Protein AF-A0A3D0XI08-F1 (afdb_monomer_lite)

Structure (mmCIF, N/CA/C/O backbone):
data_AF-A0A3D0XI08-F1
#
_entry.id   AF-A0A3D0XI08-F1
#
loop_
_atom_site.group_PDB
_atom_site.id
_atom_site.type_symbol
_atom_site.label_atom_id
_atom_site.label_alt_id
_atom_site.label_comp_id
_atom_site.label_asym_id
_atom_site.label_entity_id
_atom_site.label_seq_id
_atom_site.pdbx_PDB_ins_code
_atom_site.Cartn_x
_atom_site.Cartn_y
_atom_site.Cartn_z
_atom_site.occupancy
_atom_site.B_iso_or_equiv
_atom_site.auth_seq_id
_atom_site.auth_comp_id
_atom_site.auth_asym_id
_atom_site.auth_atom_id
_atom_site.pdbx_PDB_model_num
ATOM 1 N N . MET A 1 1 ? -5.506 -11.110 26.242 1.00 38.81 1 MET A N 1
ATOM 2 C CA . MET A 1 1 ? -4.737 -11.050 24.978 1.00 38.81 1 MET A CA 1
ATOM 3 C C . MET A 1 1 ? -4.516 -9.582 24.662 1.00 38.81 1 MET A C 1
ATOM 5 O O . MET A 1 1 ? -5.478 -8.827 24.693 1.00 38.81 1 MET A O 1
ATOM 9 N N . LYS A 1 2 ? -3.262 -9.140 24.531 1.00 37.16 2 LYS A N 1
ATOM 10 C CA . LYS A 1 2 ? -2.937 -7.716 24.394 1.00 37.16 2 LYS A CA 1
ATOM 11 C C . LYS A 1 2 ? -3.388 -7.243 23.007 1.00 37.16 2 LYS A C 1
ATOM 13 O O . LYS A 1 2 ? -2.683 -7.489 22.035 1.00 37.16 2 LYS A O 1
ATOM 18 N N . ASN A 1 3 ? -4.539 -6.573 22.917 1.00 43.41 3 ASN A N 1
ATOM 19 C CA . ASN A 1 3 ? -4.879 -5.733 21.767 1.00 43.41 3 ASN A CA 1
ATOM 20 C C . ASN A 1 3 ? -3.958 -4.515 21.812 1.00 43.41 3 ASN A C 1
ATOM 22 O O . ASN A 1 3 ? -4.340 -3.422 22.224 1.00 43.41 3 ASN A O 1
ATOM 26 N N . THR A 1 4 ? -2.695 -4.718 21.454 1.00 4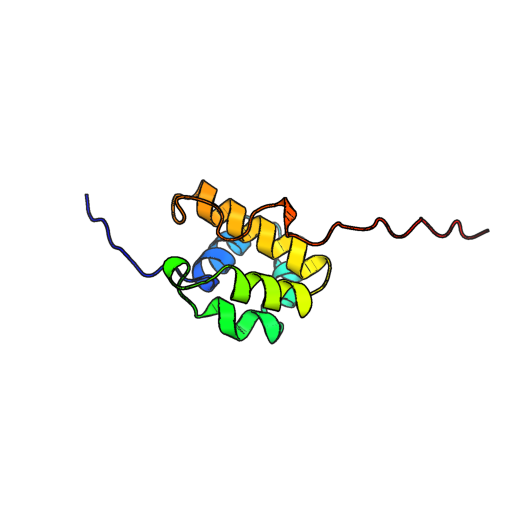5.09 4 THR A N 1
ATOM 27 C CA . THR A 1 4 ? -1.822 -3.602 21.157 1.00 45.09 4 THR A CA 1
ATOM 28 C C . THR A 1 4 ? -2.337 -3.041 19.845 1.00 45.09 4 THR A C 1
ATOM 30 O O . THR A 1 4 ? -2.044 -3.580 18.779 1.00 45.09 4 THR A O 1
ATOM 33 N N . ILE A 1 5 ? -3.122 -1.965 19.919 1.00 54.50 5 ILE A N 1
ATOM 34 C CA . ILE A 1 5 ? -3.345 -1.047 18.801 1.00 54.50 5 ILE A CA 1
ATOM 35 C C . ILE A 1 5 ? -1.991 -0.362 18.547 1.00 54.50 5 ILE A C 1
ATOM 37 O O . ILE A 1 5 ? -1.806 0.827 18.769 1.00 54.50 5 ILE A O 1
ATOM 41 N N . ASN A 1 6 ? -0.985 -1.154 18.170 1.00 56.47 6 ASN A N 1
ATOM 42 C CA . ASN A 1 6 ? 0.208 -0.657 17.530 1.00 56.47 6 ASN A CA 1
ATOM 43 C C . ASN A 1 6 ? -0.302 -0.157 16.197 1.00 56.47 6 ASN A C 1
ATOM 45 O O . ASN A 1 6 ? -0.788 -0.933 15.380 1.00 56.47 6 ASN A O 1
ATOM 49 N N . THR A 1 7 ? -0.266 1.152 16.050 1.00 71.06 7 THR A N 1
ATOM 50 C CA . THR A 1 7 ? -0.633 1.954 14.897 1.00 71.06 7 THR A CA 1
ATOM 51 C C . THR A 1 7 ? 0.048 1.398 13.642 1.00 71.06 7 THR A C 1
ATOM 53 O O . THR A 1 7 ? 1.109 1.869 13.243 1.00 71.06 7 THR A O 1
ATOM 56 N N . VAL A 1 8 ? -0.502 0.337 13.039 1.00 84.44 8 VAL A N 1
ATOM 57 C CA . VAL A 1 8 ? 0.107 -0.269 11.856 1.00 84.44 8 VAL A CA 1
ATOM 58 C C . VAL A 1 8 ? 0.029 0.758 10.739 1.00 84.44 8 VAL A C 1
ATOM 60 O O . VAL A 1 8 ? -1.049 1.247 10.393 1.00 84.44 8 VAL A O 1
ATOM 63 N N . THR A 1 9 ? 1.193 1.118 10.217 1.00 91.12 9 THR A N 1
ATOM 64 C CA . THR A 1 9 ? 1.345 2.049 9.104 1.00 91.12 9 THR A CA 1
ATOM 65 C C . THR A 1 9 ? 1.474 1.292 7.793 1.00 91.12 9 THR A C 1
ATOM 67 O O . THR A 1 9 ? 1.814 0.102 7.755 1.00 91.12 9 THR A O 1
ATOM 70 N N . TRP A 1 10 ? 1.250 1.998 6.688 1.00 90.75 10 TRP A N 1
ATOM 71 C CA . TRP A 1 10 ? 1.466 1.440 5.355 1.00 90.75 10 TRP A CA 1
ATOM 72 C C . TRP A 1 10 ? 2.920 1.016 5.140 1.00 90.75 10 TRP A C 1
ATOM 74 O O . TRP A 1 10 ? 3.173 0.024 4.462 1.00 90.75 10 TRP A O 1
ATOM 84 N N . ASP A 1 11 ? 3.879 1.699 5.766 1.00 90.25 11 ASP A N 1
ATOM 85 C CA . ASP A 1 11 ? 5.294 1.324 5.709 1.00 90.25 11 ASP A CA 1
ATOM 86 C C . ASP A 1 11 ? 5.573 -0.057 6.332 1.00 90.25 11 ASP A C 1
ATOM 88 O O . ASP A 1 11 ? 6.343 -0.858 5.787 1.00 90.25 11 ASP A O 1
ATOM 92 N N . ARG A 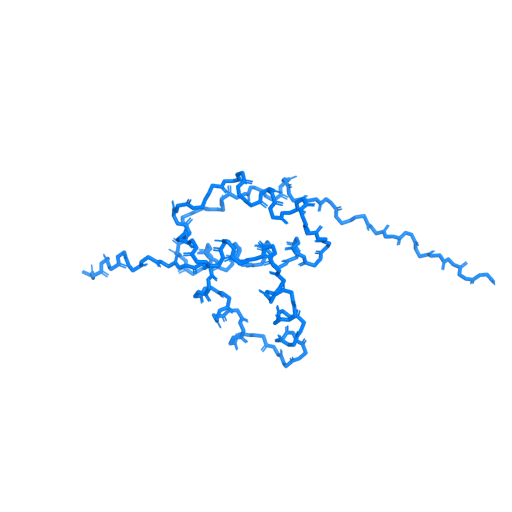1 12 ? 4.866 -0.403 7.4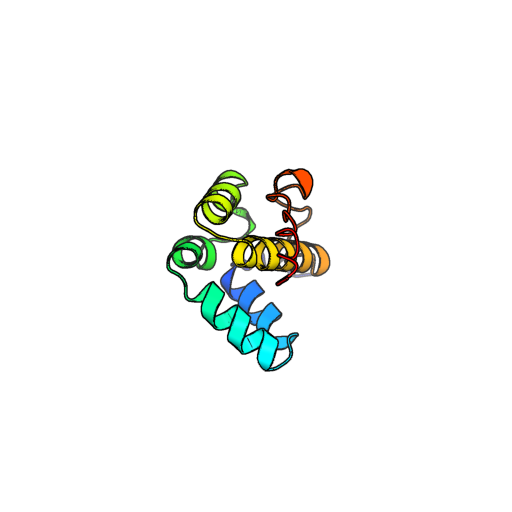18 1.00 89.81 12 ARG A N 1
ATOM 93 C CA . ARG A 1 12 ? 4.956 -1.740 8.018 1.00 89.81 12 ARG A CA 1
ATOM 94 C C . ARG A 1 12 ? 4.414 -2.814 7.078 1.00 89.81 12 ARG A C 1
ATOM 96 O O . ARG A 1 12 ? 5.045 -3.859 6.940 1.00 89.81 12 ARG A O 1
ATOM 103 N N . LEU A 1 13 ? 3.295 -2.554 6.399 1.00 89.62 13 LEU A N 1
ATOM 104 C CA . LEU A 1 13 ? 2.759 -3.472 5.388 1.00 89.62 13 LEU A CA 1
ATOM 105 C C . LEU A 1 13 ? 3.688 -3.631 4.189 1.00 89.62 13 LEU A C 1
ATOM 107 O O . LEU A 1 13 ? 3.877 -4.747 3.717 1.00 89.62 13 LEU A O 1
ATOM 111 N N . ILE A 1 14 ? 4.291 -2.540 3.717 1.00 90.62 14 ILE A N 1
ATOM 112 C CA . ILE A 1 14 ? 5.272 -2.568 2.626 1.00 90.62 14 ILE A CA 1
ATOM 113 C C . ILE A 1 14 ? 6.480 -3.420 3.023 1.00 90.62 14 ILE A C 1
ATOM 115 O O . ILE A 1 14 ? 6.935 -4.244 2.234 1.00 90.62 14 ILE A O 1
ATOM 119 N N . SER A 1 15 ? 6.952 -3.283 4.263 1.00 88.75 15 SER A N 1
ATOM 120 C CA . SER A 1 15 ? 8.029 -4.116 4.801 1.00 88.75 15 SER A CA 1
ATOM 121 C C . SER A 1 15 ? 7.652 -5.601 4.809 1.00 88.75 15 SER A C 1
ATOM 123 O O . SER A 1 15 ? 8.427 -6.433 4.342 1.00 88.75 15 SER A O 1
ATOM 125 N N . THR A 1 16 ? 6.438 -5.944 5.257 1.00 88.50 16 THR A N 1
ATOM 126 C CA . THR A 1 16 ? 5.921 -7.324 5.193 1.00 88.50 16 THR A CA 1
ATOM 127 C C . THR A 1 16 ? 5.810 -7.825 3.749 1.00 88.50 16 THR A C 1
ATOM 129 O O . THR A 1 16 ? 6.179 -8.964 3.461 1.00 88.50 16 THR A O 1
ATOM 132 N N . PHE A 1 17 ? 5.362 -6.970 2.827 1.00 87.00 17 PHE A N 1
ATOM 133 C CA . PHE A 1 17 ? 5.239 -7.284 1.403 1.00 87.00 17 PHE A CA 1
ATOM 134 C C . PHE A 1 17 ? 6.601 -7.553 0.743 1.00 87.00 17 PHE A C 1
ATOM 136 O O . PHE A 1 17 ? 6.715 -8.428 -0.114 1.00 87.00 17 PHE A O 1
ATOM 143 N N . TYR A 1 18 ? 7.662 -6.847 1.150 1.00 84.25 18 TYR A N 1
ATOM 144 C CA . TYR A 1 18 ? 9.013 -7.141 0.671 1.00 84.25 18 TYR A CA 1
ATOM 145 C C . TYR A 1 18 ? 9.483 -8.522 1.109 1.00 84.25 18 TYR A C 1
ATOM 147 O O . TYR A 1 18 ? 10.063 -9.247 0.302 1.00 84.25 18 TYR A O 1
ATOM 155 N N . THR A 1 19 ? 9.222 -8.909 2.357 1.00 81.62 19 THR A N 1
ATOM 156 C CA . THR A 1 19 ? 9.675 -10.197 2.891 1.00 81.62 19 THR A CA 1
ATOM 157 C C . THR A 1 19 ? 9.079 -11.374 2.118 1.00 81.62 19 THR A C 1
ATOM 159 O O . THR A 1 19 ? 9.804 -12.326 1.836 1.00 81.62 19 THR A O 1
ATOM 162 N N . SER A 1 20 ? 7.814 -11.285 1.693 1.00 76.12 20 SER A N 1
ATOM 163 C CA . SER A 1 20 ? 7.126 -12.358 0.957 1.00 76.12 20 SER A CA 1
ATOM 164 C C . SER A 1 20 ? 7.449 -12.426 -0.544 1.00 76.12 20 SER A C 1
ATOM 166 O O . SER A 1 20 ? 7.226 -13.461 -1.170 1.00 76.12 20 SER A O 1
ATOM 168 N N . 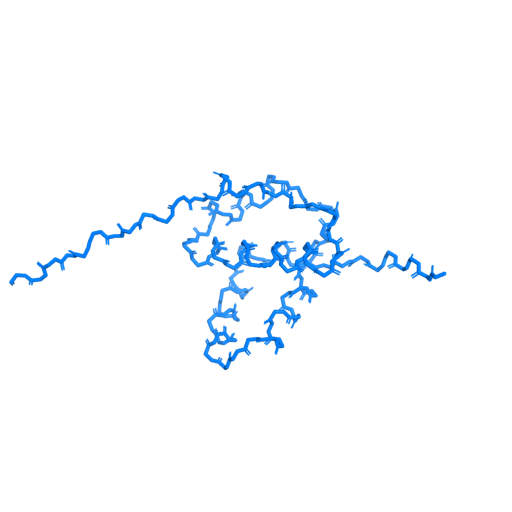GLY A 1 21 ? 7.977 -11.355 -1.146 1.00 74.31 21 GLY A N 1
ATOM 169 C CA . GLY A 1 21 ? 8.290 -11.305 -2.578 1.00 74.31 21 GLY A CA 1
ATOM 170 C C . GLY A 1 21 ? 9.672 -11.864 -2.948 1.00 74.31 21 GLY A C 1
ATOM 171 O O . GLY A 1 21 ? 10.637 -11.715 -2.200 1.00 74.31 21 GLY A O 1
ATOM 172 N N . GLY A 1 22 ? 9.793 -12.434 -4.154 1.00 79.25 22 GLY A N 1
ATOM 173 C CA . GLY A 1 22 ? 11.084 -12.778 -4.770 1.00 79.25 22 GLY A CA 1
ATOM 174 C C . GLY A 1 22 ? 11.917 -11.543 -5.175 1.00 79.25 22 GLY A C 1
ATOM 175 O O . GLY A 1 22 ? 11.391 -10.426 -5.211 1.00 79.25 22 GLY A O 1
ATOM 176 N N . PRO A 1 23 ? 13.207 -11.708 -5.526 1.00 76.94 23 PRO A N 1
ATOM 177 C CA . PRO A 1 23 ? 14.148 -10.597 -5.727 1.00 76.94 23 PRO A CA 1
ATOM 178 C C . PRO A 1 23 ? 13.707 -9.598 -6.810 1.00 76.94 23 PRO A C 1
ATOM 180 O O . PRO A 1 23 ? 13.747 -8.388 -6.595 1.00 76.94 23 PRO A O 1
ATOM 183 N N . THR A 1 24 ? 13.182 -10.074 -7.941 1.00 79.06 24 THR A N 1
ATOM 184 C CA . THR A 1 24 ? 12.664 -9.205 -9.014 1.00 79.06 24 THR A CA 1
ATOM 185 C C . THR A 1 24 ? 11.432 -8.405 -8.579 1.00 79.06 24 THR A C 1
ATOM 187 O O . THR A 1 24 ? 11.263 -7.248 -8.967 1.00 79.06 24 THR A O 1
ATOM 190 N N . THR A 1 25 ? 10.567 -9.001 -7.756 1.00 78.19 25 THR A N 1
ATOM 191 C CA . THR A 1 25 ? 9.378 -8.334 -7.209 1.00 78.19 25 THR A CA 1
ATOM 192 C C . THR A 1 25 ? 9.780 -7.268 -6.194 1.00 78.19 25 THR A C 1
ATOM 194 O O . THR A 1 25 ? 9.220 -6.173 -6.220 1.00 78.19 25 THR A O 1
ATOM 197 N N . ARG A 1 26 ? 10.795 -7.534 -5.361 1.00 84.00 26 ARG A N 1
ATOM 198 C CA . ARG A 1 26 ? 11.352 -6.559 -4.406 1.00 84.00 26 ARG A CA 1
ATOM 199 C C . ARG A 1 26 ? 11.912 -5.326 -5.108 1.00 84.00 26 ARG A C 1
ATOM 201 O O . ARG A 1 26 ? 11.571 -4.212 -4.739 1.00 84.00 26 ARG A O 1
ATOM 208 N N . GLU A 1 27 ? 12.681 -5.510 -6.175 1.00 85.62 27 GLU A N 1
ATOM 209 C CA . GLU A 1 27 ? 13.254 -4.391 -6.933 1.00 85.62 27 GLU A CA 1
ATOM 210 C C . GLU A 1 27 ? 12.159 -3.497 -7.550 1.00 85.62 27 GLU A C 1
ATOM 212 O O . GLU A 1 27 ? 12.182 -2.270 -7.431 1.00 85.62 27 GLU A O 1
ATOM 217 N N . ARG A 1 28 ? 11.143 -4.108 -8.177 1.00 84.75 28 ARG A N 1
ATOM 218 C CA . ARG A 1 28 ? 10.026 -3.372 -8.797 1.00 84.75 28 ARG A CA 1
ATOM 219 C C . ARG A 1 28 ? 9.171 -2.636 -7.770 1.00 84.75 28 ARG A C 1
ATOM 221 O O . ARG A 1 28 ? 8.769 -1.498 -8.005 1.00 84.75 28 ARG A O 1
ATOM 228 N N . THR A 1 29 ? 8.885 -3.284 -6.647 1.00 87.06 29 THR A N 1
ATOM 229 C CA . THR A 1 29 ? 8.091 -2.695 -5.562 1.00 87.06 29 THR A CA 1
ATOM 230 C C . THR A 1 29 ? 8.853 -1.571 -4.875 1.00 87.06 29 THR A C 1
ATOM 232 O O . THR A 1 29 ? 8.286 -0.507 -4.652 1.00 87.06 29 THR A O 1
ATOM 235 N N . PHE A 1 30 ? 10.155 -1.740 -4.643 1.00 88.62 30 PHE A N 1
ATOM 236 C CA . PHE A 1 30 ? 11.013 -0.703 -4.079 1.00 88.62 30 PHE A CA 1
ATOM 237 C C . PHE A 1 30 ? 11.007 0.575 -4.920 1.00 88.62 30 PHE A C 1
ATOM 239 O O . PHE A 1 30 ? 10.796 1.671 -4.392 1.00 88.62 30 PHE A O 1
ATOM 246 N N . ARG A 1 31 ? 11.161 0.442 -6.244 1.00 89.44 31 ARG A N 1
ATOM 247 C CA . ARG A 1 31 ? 11.101 1.584 -7.170 1.00 89.44 31 ARG A CA 1
ATOM 248 C C . ARG A 1 31 ? 9.753 2.294 -7.134 1.00 89.44 31 ARG A C 1
ATOM 250 O O . ARG A 1 31 ? 9.732 3.521 -7.159 1.00 89.44 31 ARG A O 1
ATOM 257 N N . GLU A 1 32 ? 8.648 1.553 -7.053 1.00 90.69 32 GLU A N 1
ATOM 258 C CA . GLU A 1 32 ? 7.315 2.147 -6.920 1.00 90.69 32 GLU A CA 1
ATOM 259 C C . GLU A 1 32 ? 7.174 2.895 -5.591 1.00 90.69 32 GLU A C 1
ATOM 261 O O . GLU A 1 32 ? 6.801 4.066 -5.568 1.00 90.69 32 GLU A O 1
ATOM 266 N N . PHE A 1 33 ? 7.485 2.242 -4.474 1.00 90.88 33 PHE A N 1
ATOM 267 C CA . PHE A 1 33 ? 7.262 2.803 -3.147 1.00 90.88 33 PHE A CA 1
ATOM 268 C C . PHE A 1 33 ? 8.211 3.969 -2.829 1.00 90.88 33 PHE A C 1
ATOM 270 O O . PHE A 1 33 ? 7.931 4.757 -1.926 1.00 90.88 33 PHE A O 1
ATOM 277 N N . LYS A 1 34 ? 9.322 4.130 -3.557 1.00 91.06 34 LYS A N 1
ATOM 278 C CA . LYS A 1 34 ? 10.199 5.311 -3.462 1.00 91.06 34 LYS A CA 1
ATOM 279 C C . LYS A 1 34 ? 9.573 6.576 -4.072 1.00 91.06 34 LYS A C 1
ATOM 281 O O . LYS A 1 34 ? 10.024 7.682 -3.778 1.00 91.06 34 LYS A O 1
ATOM 286 N N . GLN A 1 35 ? 8.548 6.439 -4.912 1.00 92.25 35 GLN A N 1
ATOM 287 C CA . GLN A 1 35 ? 7.916 7.571 -5.590 1.00 92.25 35 GLN A CA 1
ATOM 288 C C . GLN A 1 35 ? 7.260 8.531 -4.591 1.00 92.25 35 GLN A C 1
ATOM 290 O O . GLN A 1 35 ? 6.658 8.108 -3.603 1.00 92.25 35 GLN A O 1
ATOM 295 N N . LYS A 1 36 ? 7.320 9.839 -4.883 1.00 89.62 36 LYS A N 1
ATOM 296 C CA . LYS A 1 36 ? 6.821 10.905 -3.990 1.00 89.62 36 LYS A CA 1
ATOM 297 C C . LYS A 1 36 ? 5.354 10.714 -3.587 1.00 89.62 36 LYS A C 1
ATOM 299 O O . LYS A 1 36 ? 5.019 10.973 -2.436 1.00 89.62 36 LYS A O 1
ATOM 304 N N . ARG A 1 37 ? 4.521 10.186 -4.491 1.00 90.94 37 ARG A N 1
ATOM 305 C CA . ARG A 1 37 ? 3.099 9.877 -4.251 1.00 90.94 37 ARG A CA 1
ATOM 306 C C . ARG A 1 37 ? 2.857 8.967 -3.040 1.00 90.94 37 ARG A C 1
ATOM 308 O O . ARG A 1 37 ? 1.878 9.139 -2.332 1.00 90.94 37 ARG A O 1
ATOM 315 N N . TRP A 1 38 ? 3.780 8.051 -2.740 1.00 90.62 38 TRP A N 1
ATOM 316 C CA . TRP A 1 38 ? 3.650 7.140 -1.599 1.00 90.62 38 TRP A CA 1
ATOM 317 C C . TRP A 1 38 ? 4.107 7.750 -0.275 1.00 90.62 38 TRP A C 1
ATOM 319 O O . TRP A 1 38 ? 3.803 7.198 0.778 1.00 90.62 38 TRP A O 1
ATOM 329 N N . ARG A 1 39 ? 4.843 8.869 -0.294 1.00 89.50 39 ARG A N 1
ATOM 330 C CA . ARG A 1 39 ? 5.477 9.436 0.906 1.00 89.50 39 ARG A CA 1
ATOM 331 C C . ARG A 1 39 ? 4.457 9.781 1.991 1.00 89.50 39 ARG A C 1
ATOM 333 O O . ARG A 1 39 ? 4.700 9.470 3.151 1.00 89.50 39 ARG A O 1
ATOM 340 N N . LEU A 1 40 ? 3.338 10.392 1.602 1.00 85.00 40 LEU A N 1
ATOM 341 C CA . LEU A 1 40 ? 2.285 10.815 2.529 1.00 85.00 40 LEU A CA 1
ATOM 342 C C . LEU A 1 40 ? 1.541 9.614 3.124 1.00 85.00 40 LEU A C 1
ATOM 344 O O . LEU A 1 40 ? 1.324 9.560 4.329 1.00 85.00 40 LEU A O 1
ATOM 348 N N . ILE A 1 41 ? 1.228 8.610 2.302 1.00 89.75 41 ILE A N 1
ATOM 349 C CA . ILE A 1 41 ? 0.483 7.423 2.744 1.00 89.75 41 ILE A CA 1
ATOM 350 C C . ILE A 1 41 ? 1.342 6.497 3.605 1.00 89.75 41 ILE A C 1
ATOM 352 O O . ILE A 1 41 ? 0.859 5.973 4.599 1.00 89.75 41 ILE A O 1
ATOM 356 N N . LYS A 1 42 ? 2.633 6.335 3.295 1.00 88.69 42 LYS A N 1
ATOM 357 C CA . LYS A 1 42 ? 3.547 5.458 4.048 1.00 88.69 42 LYS A CA 1
ATOM 358 C C . LYS A 1 42 ? 3.563 5.719 5.550 1.00 88.69 42 LYS A C 1
ATOM 360 O O . LYS A 1 42 ? 3.594 4.775 6.335 1.00 88.69 42 LYS A O 1
ATOM 365 N N . GLN A 1 43 ? 3.563 6.994 5.926 1.00 86.50 43 GLN A N 1
ATOM 366 C CA . GLN A 1 43 ? 3.646 7.424 7.320 1.00 86.50 43 GLN A CA 1
ATOM 367 C C . GLN A 1 43 ? 2.282 7.432 8.012 1.00 86.50 43 GLN A C 1
ATOM 369 O O . GLN A 1 43 ? 2.227 7.478 9.239 1.00 86.50 43 GLN A O 1
ATOM 374 N N . ARG A 1 44 ? 1.183 7.366 7.250 1.00 87.88 44 ARG A N 1
ATOM 375 C CA . ARG A 1 44 ? -0.157 7.352 7.824 1.00 87.88 44 ARG A CA 1
ATOM 376 C C . ARG A 1 44 ? -0.483 5.990 8.438 1.00 87.88 44 ARG A C 1
ATOM 378 O O . ARG A 1 44 ? -0.181 4.944 7.850 1.00 87.88 44 ARG A O 1
ATOM 385 N N . PRO A 1 45 ? -1.134 5.981 9.609 1.00 89.69 45 PRO A N 1
ATOM 386 C CA . PRO A 1 45 ? -1.795 4.795 10.114 1.00 89.69 45 PRO A CA 1
ATOM 387 C C . PRO A 1 45 ? -2.893 4.307 9.178 1.00 89.69 45 PRO A C 1
ATOM 389 O O . PRO A 1 45 ? -3.665 5.102 8.641 1.00 89.69 45 PRO A O 1
ATOM 392 N N . LEU A 1 46 ? -3.025 2.987 9.058 1.00 87.38 46 LEU A N 1
ATOM 393 C CA . LEU A 1 46 ? -4.070 2.378 8.236 1.00 87.38 46 LEU A CA 1
ATOM 394 C C . LEU A 1 46 ? -5.479 2.803 8.662 1.00 87.38 46 LEU A C 1
ATOM 396 O O . LEU A 1 46 ? -6.314 3.080 7.811 1.00 87.38 46 LEU A O 1
ATOM 400 N N . HIS A 1 47 ? -5.723 2.897 9.969 1.00 84.19 47 HIS A N 1
ATOM 401 C CA . HIS A 1 47 ? -7.029 3.266 10.523 1.00 84.19 47 HIS A CA 1
ATOM 402 C C . HIS A 1 47 ? -7.383 4.755 10.354 1.00 84.19 47 HIS A C 1
ATOM 404 O O . HIS A 1 47 ? -8.537 5.116 10.542 1.00 84.19 47 HIS A O 1
ATOM 410 N N . GLN A 1 48 ? -6.405 5.610 10.031 1.00 86.94 48 GLN A N 1
ATOM 411 C CA . GLN A 1 48 ? -6.612 7.036 9.734 1.00 86.94 48 GLN A CA 1
ATOM 412 C C . GLN A 1 48 ? -6.620 7.319 8.229 1.00 86.94 48 GLN A C 1
ATOM 414 O O . GLN A 1 48 ? -6.702 8.473 7.826 1.00 86.94 48 GLN A O 1
ATOM 419 N N . THR A 1 49 ? -6.429 6.292 7.398 1.00 90.00 49 THR A N 1
ATOM 420 C CA . THR A 1 49 ? -6.385 6.464 5.947 1.00 90.00 49 THR A CA 1
ATOM 421 C C . THR A 1 49 ? -7.793 6.364 5.393 1.00 90.00 49 THR A C 1
ATOM 423 O O . THR A 1 49 ? -8.426 5.312 5.504 1.00 90.00 49 THR A O 1
ATOM 426 N N . ASP A 1 50 ? -8.248 7.430 4.746 1.00 89.69 50 ASP A N 1
ATOM 427 C CA . ASP A 1 50 ? -9.567 7.466 4.130 1.00 89.69 50 ASP A CA 1
ATOM 428 C C . ASP A 1 50 ? -9.544 6.953 2.689 1.00 89.69 50 ASP A C 1
ATOM 430 O O . ASP A 1 50 ? -8.514 6.898 2.010 1.00 89.69 50 ASP A O 1
ATOM 434 N N . SER A 1 51 ? -10.727 6.602 2.182 1.00 89.50 51 SER A N 1
ATOM 435 C CA . SER A 1 51 ? -10.895 6.202 0.780 1.00 89.50 51 SER A CA 1
ATOM 436 C C . SER A 1 51 ? -10.451 7.296 -0.202 1.00 89.50 51 SER A C 1
ATOM 438 O O . SER A 1 51 ? -9.892 6.974 -1.250 1.00 89.50 51 SER A O 1
ATOM 440 N N . THR A 1 52 ? -10.617 8.574 0.156 1.00 90.38 52 THR A N 1
ATOM 441 C CA . THR A 1 52 ? -10.177 9.730 -0.641 1.00 90.38 52 THR A CA 1
ATOM 442 C C . THR A 1 52 ? -8.661 9.765 -0.823 1.00 90.38 52 THR A C 1
ATOM 444 O O . THR A 1 52 ? -8.199 9.966 -1.943 1.00 90.38 52 THR A O 1
ATOM 447 N N . ASP A 1 53 ? -7.887 9.479 0.228 1.00 90.31 53 ASP A N 1
ATOM 448 C CA . ASP A 1 53 ? -6.420 9.431 0.149 1.00 90.31 53 ASP A CA 1
ATOM 449 C C . ASP A 1 53 ? -5.956 8.352 -0.838 1.00 90.31 53 ASP A C 1
ATOM 451 O O . ASP A 1 53 ? -5.030 8.541 -1.630 1.00 90.31 53 ASP A O 1
ATOM 455 N N . LEU A 1 54 ? -6.628 7.197 -0.803 1.00 91.69 54 LEU A N 1
ATOM 456 C CA . LEU A 1 54 ? -6.334 6.087 -1.701 1.00 91.69 54 LEU A CA 1
ATOM 457 C C . LEU A 1 54 ? -6.713 6.411 -3.147 1.00 91.69 54 LEU A C 1
ATOM 459 O O . LEU A 1 54 ? -5.978 6.047 -4.065 1.00 91.69 54 LEU A O 1
ATOM 463 N N . LEU A 1 55 ? -7.829 7.108 -3.363 1.00 91.25 55 LEU A N 1
ATOM 464 C CA . LEU A 1 55 ? -8.237 7.573 -4.688 1.00 91.25 55 LEU A CA 1
ATOM 465 C C . LEU A 1 55 ? -7.267 8.616 -5.249 1.00 91.25 55 LEU A C 1
ATOM 467 O O . LEU A 1 55 ? -6.900 8.529 -6.419 1.00 91.25 55 LEU A O 1
ATOM 471 N N . GLU A 1 56 ? -6.796 9.553 -4.429 1.00 91.31 56 GLU A N 1
ATOM 472 C CA . GLU A 1 56 ? -5.784 10.528 -4.838 1.00 91.31 56 GLU A CA 1
ATOM 473 C C . GLU A 1 56 ? -4.478 9.830 -5.242 1.00 91.31 56 GLU A C 1
ATOM 475 O O . GLU A 1 56 ? -3.928 10.101 -6.312 1.00 91.31 56 GLU A O 1
ATOM 480 N N . LEU A 1 57 ? -4.027 8.844 -4.458 1.00 91.56 57 LEU A N 1
ATOM 481 C CA . LEU A 1 57 ? -2.865 8.026 -4.808 1.00 91.56 57 LEU A CA 1
ATOM 482 C C . LEU A 1 57 ? -3.049 7.287 -6.138 1.00 91.56 57 LEU A C 1
ATOM 484 O O . LEU A 1 57 ? -2.105 7.206 -6.927 1.00 91.56 57 LEU A O 1
ATOM 488 N N . LEU A 1 58 ? -4.240 6.739 -6.388 1.00 91.25 58 LEU A N 1
ATOM 489 C CA . LEU A 1 58 ? -4.558 6.073 -7.651 1.00 91.25 58 LEU A CA 1
ATOM 490 C C . LEU A 1 58 ? -4.555 7.051 -8.829 1.00 91.25 58 LEU A C 1
ATOM 492 O O . LEU A 1 58 ? -4.052 6.689 -9.890 1.00 91.25 58 LEU A O 1
ATOM 496 N N . ASN A 1 59 ? -5.053 8.274 -8.633 1.00 89.81 59 ASN A N 1
ATOM 497 C CA . ASN A 1 59 ? -5.083 9.324 -9.654 1.00 89.81 59 ASN A CA 1
ATOM 498 C C . ASN A 1 59 ? -3.684 9.866 -9.987 1.00 89.81 59 ASN A C 1
ATOM 500 O O . ASN A 1 59 ? -3.391 10.141 -11.146 1.00 89.81 59 ASN A O 1
ATOM 504 N N . LEU A 1 60 ? -2.803 9.989 -8.990 1.00 89.62 60 LEU A N 1
ATOM 505 C CA . LEU A 1 60 ? -1.396 10.383 -9.174 1.00 89.62 60 LEU A CA 1
ATOM 506 C C . LEU A 1 60 ? -0.509 9.228 -9.672 1.00 89.62 60 LEU A C 1
ATOM 508 O O . LEU A 1 60 ? 0.658 9.419 -10.036 1.00 89.62 60 LEU A O 1
ATOM 512 N N . GLY A 1 61 ? -1.025 8.006 -9.586 1.00 87.88 61 GLY A N 1
ATOM 513 C CA . GLY A 1 61 ? -0.341 6.775 -9.924 1.00 87.88 61 GLY A CA 1
ATOM 514 C C . GLY A 1 61 ? -0.614 6.297 -11.345 1.00 87.88 61 GLY A C 1
ATOM 515 O O . GLY A 1 61 ? -1.286 6.930 -12.149 1.00 87.88 61 GLY A O 1
ATOM 516 N N . GLY A 1 62 ? -0.074 5.121 -11.649 1.00 87.69 62 GLY A N 1
ATOM 517 C CA . GLY A 1 62 ? -0.385 4.394 -12.878 1.00 87.69 62 GLY A CA 1
ATOM 518 C C . GLY A 1 62 ? -0.822 2.964 -12.584 1.00 87.69 62 GLY A C 1
ATOM 519 O O . GLY A 1 62 ? -1.095 2.590 -11.440 1.00 87.69 62 GLY A O 1
ATOM 520 N N . THR A 1 63 ? -0.803 2.114 -13.611 1.00 88.81 63 THR A N 1
ATOM 521 C CA . THR A 1 63 ? -1.128 0.681 -13.493 1.00 88.81 63 THR A CA 1
ATOM 522 C C . THR A 1 63 ? -0.375 0.001 -12.350 1.00 88.81 63 THR A C 1
ATOM 524 O O . THR A 1 63 ? -0.937 -0.831 -11.638 1.00 88.81 63 THR A O 1
ATOM 527 N N . GLN A 1 64 ? 0.887 0.379 -12.140 1.00 88.44 64 GLN A N 1
ATOM 528 C CA . GLN A 1 64 ? 1.729 -0.217 -11.114 1.00 88.44 64 GLN A CA 1
ATOM 529 C C . GLN A 1 64 ? 1.286 0.155 -9.691 1.00 88.44 64 GLN A C 1
ATOM 531 O O . GLN A 1 64 ? 1.225 -0.719 -8.826 1.00 88.44 64 GLN A O 1
ATOM 536 N N . THR A 1 65 ? 0.911 1.417 -9.475 1.00 91.94 65 THR A N 1
ATOM 537 C CA . THR A 1 65 ? 0.358 1.920 -8.210 1.00 91.94 65 THR A CA 1
ATOM 538 C C . THR A 1 65 ? -0.938 1.197 -7.865 1.00 91.94 65 THR A C 1
ATOM 540 O O . THR A 1 65 ? -1.089 0.718 -6.748 1.00 91.94 65 THR A O 1
ATOM 543 N N . ASN A 1 66 ? -1.824 1.023 -8.848 1.00 91.62 66 ASN A N 1
ATOM 544 C CA . ASN A 1 66 ? -3.066 0.268 -8.694 1.00 91.62 66 ASN A CA 1
ATOM 545 C C . ASN A 1 66 ? -2.803 -1.190 -8.272 1.00 91.62 66 ASN A C 1
ATOM 547 O O . ASN A 1 66 ? -3.360 -1.655 -7.279 1.00 91.62 66 ASN A O 1
ATOM 551 N N . ILE A 1 67 ? -1.907 -1.894 -8.979 1.00 89.75 67 ILE A N 1
ATOM 552 C CA . ILE A 1 67 ? -1.531 -3.280 -8.650 1.00 89.75 67 ILE A CA 1
ATOM 553 C C . ILE A 1 67 ? -1.073 -3.396 -7.194 1.00 89.75 67 ILE A C 1
ATOM 555 O O . ILE A 1 67 ? -1.567 -4.256 -6.466 1.00 89.75 67 ILE A O 1
ATOM 559 N N . TYR A 1 68 ? -0.130 -2.551 -6.778 1.00 91.31 68 TYR A N 1
ATOM 560 C CA . TYR A 1 68 ? 0.467 -2.682 -5.455 1.00 91.31 68 TYR A CA 1
ATOM 561 C C . TYR A 1 68 ? -0.434 -2.167 -4.340 1.00 91.31 68 TYR A C 1
ATOM 563 O O . TYR A 1 68 ? -0.454 -2.775 -3.276 1.00 91.31 68 TYR A O 1
ATOM 571 N N . LEU A 1 6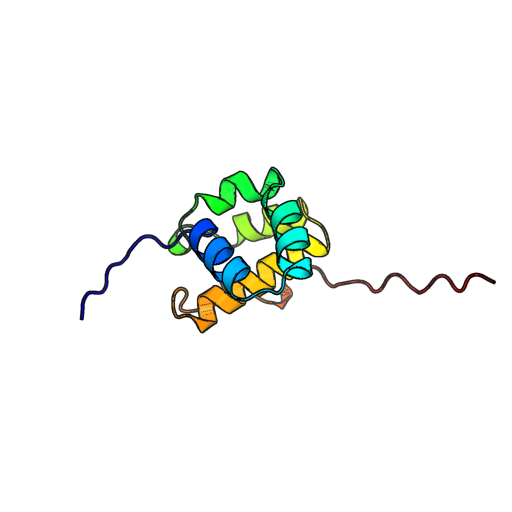9 ? -1.231 -1.122 -4.575 1.00 92.75 69 LEU A N 1
ATOM 572 C CA . LEU A 1 69 ? -2.204 -0.663 -3.589 1.00 92.75 69 LEU A CA 1
ATOM 573 C C . LEU A 1 69 ? -3.257 -1.741 -3.306 1.00 92.75 69 LEU A C 1
ATOM 575 O O . LEU A 1 69 ? -3.513 -2.053 -2.146 1.00 92.75 69 LEU A O 1
ATOM 579 N N . ALA A 1 70 ? -3.806 -2.366 -4.352 1.00 91.50 70 ALA A N 1
ATOM 580 C CA . ALA A 1 70 ? -4.761 -3.462 -4.197 1.00 91.50 70 ALA A CA 1
ATOM 581 C C . ALA A 1 70 ? -4.142 -4.667 -3.463 1.00 91.50 70 ALA A C 1
ATOM 583 O O . ALA A 1 70 ? -4.799 -5.297 -2.630 1.00 91.50 70 ALA A O 1
ATOM 584 N N . ALA A 1 71 ? -2.872 -4.978 -3.745 1.00 90.88 71 ALA A N 1
ATOM 585 C CA . ALA A 1 71 ? -2.149 -6.058 -3.080 1.00 90.88 71 ALA A CA 1
ATOM 586 C C . ALA A 1 71 ? -1.886 -5.759 -1.594 1.00 90.88 71 ALA A C 1
ATOM 588 O O . ALA A 1 71 ? -2.131 -6.620 -0.755 1.00 90.88 71 ALA A O 1
ATOM 589 N N . LEU A 1 72 ? -1.453 -4.540 -1.253 1.00 92.00 72 LEU A N 1
ATOM 590 C CA . LEU A 1 72 ? -1.240 -4.116 0.136 1.00 92.00 72 LEU A CA 1
ATOM 591 C C . LEU A 1 72 ? -2.540 -4.113 0.938 1.00 92.00 72 LEU A C 1
ATOM 593 O O . LEU A 1 72 ? -2.561 -4.557 2.080 1.00 92.00 72 LEU A O 1
ATOM 597 N N . GLN A 1 73 ? -3.627 -3.634 0.338 1.00 91.62 73 GLN A N 1
ATOM 598 C CA . GLN A 1 73 ? -4.932 -3.625 0.980 1.00 91.62 73 GLN A CA 1
ATOM 599 C C . GLN A 1 73 ? -5.455 -5.045 1.220 1.00 91.62 73 GLN A C 1
ATOM 601 O O . GLN A 1 73 ? -6.024 -5.311 2.273 1.00 91.62 73 GLN A O 1
ATOM 606 N N . SER A 1 74 ? -5.233 -5.960 0.272 1.00 91.31 74 SER A N 1
ATOM 607 C CA . SER A 1 74 ? -5.580 -7.375 0.455 1.00 91.31 74 SER A CA 1
ATOM 608 C C . SER A 1 74 ? -4.747 -7.982 1.584 1.00 91.31 74 SER A C 1
ATOM 610 O O . SER A 1 74 ? -5.312 -8.530 2.519 1.00 91.31 74 SER A O 1
ATOM 612 N N . LEU A 1 75 ? -3.429 -7.748 1.585 1.00 91.19 75 LEU A N 1
ATOM 613 C CA . LEU A 1 75 ? -2.536 -8.187 2.658 1.00 91.19 75 LEU A CA 1
ATOM 614 C C . LEU A 1 75 ? -2.982 -7.669 4.035 1.00 91.19 75 LEU A C 1
ATOM 616 O O . LEU A 1 75 ? -2.928 -8.406 5.014 1.00 91.19 75 LEU A O 1
ATOM 620 N N . ALA A 1 76 ? -3.429 -6.416 4.124 1.00 90.81 76 ALA A N 1
ATOM 621 C CA . ALA A 1 76 ? -3.919 -5.820 5.365 1.00 90.81 76 ALA A CA 1
ATOM 622 C C . ALA A 1 76 ? -5.170 -6.525 5.912 1.00 90.81 76 ALA A C 1
ATOM 624 O O . ALA A 1 76 ? -5.310 -6.680 7.123 1.00 90.81 76 ALA A O 1
ATOM 625 N N . VAL A 1 77 ? -6.069 -6.946 5.021 1.00 91.62 77 VAL A N 1
ATOM 626 C CA . VAL A 1 77 ? -7.277 -7.698 5.381 1.00 91.62 77 VAL A CA 1
ATOM 627 C C . VAL A 1 77 ? -6.913 -9.136 5.753 1.00 91.62 77 VAL A C 1
ATOM 629 O O . VAL A 1 77 ? -7.308 -9.609 6.814 1.00 91.62 77 VAL A O 1
ATOM 632 N N . ASP A 1 78 ? -6.086 -9.802 4.945 1.00 89.88 78 ASP A N 1
ATOM 633 C CA . ASP A 1 78 ? -5.681 -11.201 5.145 1.00 89.88 78 ASP A CA 1
ATOM 634 C C . ASP A 1 78 ? -4.891 -11.407 6.450 1.00 89.88 78 ASP A C 1
ATOM 636 O O . ASP A 1 78 ? -4.965 -12.460 7.078 1.00 89.88 78 ASP A O 1
ATOM 640 N N . THR A 1 79 ? -4.142 -10.390 6.885 1.00 88.19 79 THR A N 1
ATOM 641 C CA . THR A 1 79 ? -3.397 -10.399 8.158 1.00 88.19 79 THR A CA 1
ATOM 642 C C . THR A 1 79 ? -4.233 -9.968 9.366 1.00 88.19 79 THR A C 1
ATOM 644 O O . THR A 1 79 ? -3.716 -9.939 10.483 1.00 88.19 79 THR A O 1
ATOM 647 N N . GLY A 1 80 ? -5.508 -9.617 9.167 1.00 87.56 80 GLY A N 1
ATOM 648 C CA . GLY A 1 80 ? -6.414 -9.167 10.225 1.00 87.56 80 GLY A CA 1
ATOM 649 C C . GLY A 1 80 ? -6.133 -7.756 10.754 1.00 87.56 80 GLY A C 1
ATOM 650 O O . GLY A 1 80 ? -6.685 -7.377 11.784 1.00 87.56 80 GLY A O 1
ATOM 651 N N . ILE A 1 81 ? -5.288 -6.967 10.076 1.00 87.94 81 ILE A N 1
ATOM 652 C CA . ILE A 1 81 ? -5.010 -5.570 10.452 1.00 87.94 81 ILE A CA 1
ATOM 653 C C . ILE A 1 81 ? -6.216 -4.683 10.129 1.00 87.94 81 ILE A C 1
ATOM 655 O O . ILE A 1 81 ? -6.566 -3.802 10.915 1.00 87.94 81 ILE A O 1
ATOM 659 N N . LEU A 1 82 ? -6.836 -4.900 8.966 1.00 88.25 82 LEU A N 1
ATOM 660 C CA . LEU A 1 82 ? -8.073 -4.234 8.574 1.00 88.25 82 LEU A CA 1
ATOM 661 C C . LEU A 1 82 ? -9.249 -5.210 8.661 1.00 88.25 82 LEU A C 1
ATOM 663 O O . LEU A 1 82 ? -9.159 -6.302 8.104 1.00 88.25 82 LEU A O 1
ATOM 667 N N . PRO A 1 83 ? -10.383 -4.807 9.262 1.00 86.50 83 PRO A N 1
ATOM 668 C CA . PRO A 1 83 ? -11.588 -5.635 9.272 1.00 86.50 83 PRO A CA 1
ATOM 669 C C . PRO A 1 83 ? -12.222 -5.751 7.877 1.00 86.50 83 PRO A C 1
ATOM 671 O O . PRO A 1 83 ? -12.881 -6.739 7.568 1.00 86.50 83 PRO A O 1
ATOM 674 N N . HIS A 1 84 ? -12.034 -4.739 7.027 1.00 87.69 84 HIS A N 1
ATOM 675 C CA . HIS A 1 84 ? -12.559 -4.688 5.668 1.00 87.69 84 HIS A CA 1
ATOM 676 C C . HIS A 1 84 ? -11.699 -3.774 4.780 1.00 87.69 84 HIS A C 1
ATOM 678 O O . HIS A 1 84 ? -11.010 -2.878 5.277 1.00 87.69 84 HIS A O 1
ATOM 684 N N . PRO A 1 85 ? -11.734 -3.960 3.450 1.00 89.56 85 PRO A N 1
ATOM 685 C CA . PRO A 1 85 ? -11.035 -3.078 2.525 1.00 89.56 85 PRO A CA 1
ATOM 686 C C . PRO A 1 85 ? -11.536 -1.624 2.632 1.00 89.56 85 PRO A C 1
ATOM 688 O O . PRO A 1 85 ? -12.728 -1.373 2.506 1.00 89.56 85 PRO A O 1
ATOM 691 N N . ILE A 1 86 ? -10.610 -0.665 2.784 1.00 90.69 86 ILE A N 1
ATOM 692 C CA . ILE A 1 86 ? -10.882 0.790 2.735 1.00 90.69 86 ILE A CA 1
ATOM 693 C C . ILE A 1 86 ? -11.508 1.218 1.393 1.00 90.69 86 ILE A C 1
ATOM 695 O O . ILE A 1 86 ? -12.549 1.866 1.358 1.00 90.69 86 ILE A O 1
ATOM 699 N N . LEU A 1 87 ? -10.883 0.843 0.274 1.00 91.31 87 LEU A N 1
ATOM 700 C CA . LEU A 1 87 ? -11.390 1.067 -1.077 1.00 91.31 87 LEU A CA 1
ATOM 701 C C . LEU A 1 87 ? -12.013 -0.218 -1.664 1.00 91.31 87 LEU A C 1
ATOM 703 O O . LEU A 1 87 ? -11.333 -1.246 -1.732 1.00 91.31 87 LEU A O 1
ATOM 707 N N . PRO A 1 88 ? -13.273 -0.208 -2.132 1.00 88.00 88 PRO A N 1
ATOM 708 C CA . PRO A 1 88 ? -13.855 -1.351 -2.826 1.00 88.00 88 PRO A CA 1
ATOM 709 C C . PRO A 1 88 ? -13.170 -1.603 -4.178 1.00 88.00 88 PRO A C 1
ATOM 711 O O . PRO A 1 88 ? -12.860 -0.674 -4.922 1.00 88.00 88 PRO A O 1
ATOM 714 N N . LYS A 1 89 ? -13.029 -2.883 -4.561 1.00 84.75 89 LYS A N 1
ATOM 715 C CA . LYS A 1 89 ? -12.359 -3.315 -5.811 1.00 84.75 89 LYS A CA 1
ATOM 716 C C . LYS A 1 89 ? -12.889 -2.632 -7.082 1.00 84.75 89 LYS A C 1
ATOM 718 O O . LYS A 1 89 ? -12.154 -2.494 -8.052 1.00 84.75 89 LYS A O 1
ATOM 723 N N . ARG A 1 90 ? -14.154 -2.200 -7.082 1.00 85.06 90 ARG A N 1
ATOM 724 C CA . ARG A 1 90 ? -14.814 -1.521 -8.213 1.00 85.06 90 ARG A CA 1
ATOM 725 C C . ARG A 1 90 ? -14.287 -0.109 -8.487 1.00 85.06 90 ARG A C 1
ATOM 727 O O . ARG A 1 90 ? -14.446 0.355 -9.610 1.00 85.06 90 ARG A O 1
ATOM 734 N N . LEU A 1 91 ? -13.709 0.558 -7.484 1.00 86.19 91 LEU A N 1
ATOM 735 C CA . LEU A 1 91 ? -13.167 1.917 -7.613 1.00 86.19 91 LEU A CA 1
ATOM 736 C C . LEU A 1 91 ? -11.718 1.937 -8.100 1.00 86.19 91 LEU A C 1
ATOM 738 O O . LEU A 1 91 ? -11.203 2.990 -8.460 1.00 86.19 91 LEU A O 1
ATOM 742 N N . PHE A 1 92 ? -11.058 0.781 -8.153 1.00 85.94 92 PHE A N 1
ATOM 743 C CA . PHE A 1 92 ? -9.748 0.698 -8.775 1.00 85.94 92 PHE A CA 1
ATOM 744 C C . PHE A 1 92 ? -9.880 0.886 -10.291 1.00 85.94 92 PHE A C 1
ATOM 746 O O . PHE A 1 92 ? -10.765 0.280 -10.908 1.00 85.94 92 PHE A O 1
ATOM 753 N N . PRO A 1 93 ? -8.994 1.679 -10.924 1.00 83.88 93 PRO A N 1
ATOM 754 C CA . PRO A 1 93 ? -9.063 1.905 -12.356 1.00 83.88 93 PRO A CA 1
ATOM 755 C C . PRO A 1 93 ? -8.960 0.574 -13.102 1.00 83.88 93 PRO A C 1
ATOM 757 O O . PRO A 1 93 ? -8.105 -0.272 -12.807 1.00 83.88 93 PRO A O 1
ATOM 760 N N . LYS A 1 94 ? -9.854 0.366 -14.073 1.00 81.38 94 LYS A N 1
ATOM 761 C CA . LYS A 1 94 ? -9.824 -0.842 -14.897 1.00 81.38 94 LYS A CA 1
ATOM 762 C C . LYS A 1 94 ? -8.512 -0.862 -15.667 1.00 81.38 94 LYS A C 1
ATOM 764 O O . LYS A 1 94 ? -8.153 0.106 -16.329 1.00 81.38 94 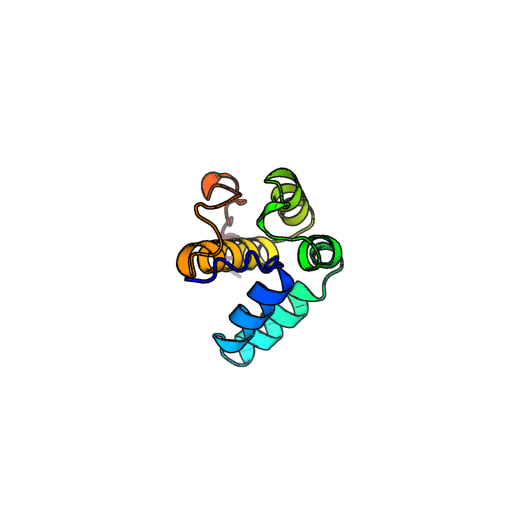LYS A O 1
ATOM 769 N N . ARG A 1 95 ? -7.808 -1.991 -15.602 1.00 71.06 95 ARG A N 1
ATOM 770 C CA . ARG A 1 95 ? -6.629 -2.224 -16.435 1.00 71.06 95 ARG A CA 1
ATOM 771 C C . ARG A 1 95 ? -7.118 -2.381 -17.867 1.00 71.06 95 ARG A C 1
ATOM 773 O O . ARG A 1 95 ? -7.579 -3.455 -18.248 1.00 71.06 95 ARG A O 1
ATOM 780 N N . THR A 1 96 ? -7.074 -1.309 -18.645 1.00 65.12 96 THR A N 1
ATOM 781 C CA . THR A 1 96 ? -7.271 -1.413 -20.084 1.00 65.12 96 THR A CA 1
ATOM 782 C C . THR A 1 96 ? -6.078 -2.191 -20.626 1.00 65.12 96 THR A C 1
ATOM 784 O O . THR A 1 96 ? -4.924 -1.794 -20.465 1.00 65.12 96 THR A O 1
ATOM 787 N N . LYS A 1 97 ? -6.333 -3.372 -21.201 1.00 61.78 97 LYS A N 1
ATOM 788 C CA . LYS A 1 97 ? -5.313 -4.030 -22.016 1.00 61.78 97 LYS A CA 1
ATOM 789 C C . LYS A 1 97 ? -5.035 -3.060 -23.158 1.00 61.78 97 LYS A C 1
ATOM 791 O O . LYS A 1 97 ? -5.950 -2.770 -23.925 1.00 61.78 97 LYS A O 1
ATOM 796 N N . ILE A 1 98 ? -3.815 -2.534 -23.239 1.00 62.38 98 ILE A N 1
ATOM 797 C CA . ILE A 1 98 ? -3.376 -1.863 -24.461 1.00 62.38 98 ILE A CA 1
ATOM 798 C C . ILE A 1 98 ? -3.542 -2.931 -25.549 1.00 62.38 98 ILE A C 1
ATOM 800 O O . ILE A 1 98 ? -2.994 -4.027 -25.369 1.00 62.38 98 ILE A O 1
ATOM 804 N N . PRO A 1 99 ? -4.362 -2.704 -26.592 1.00 56.88 99 PRO A N 1
ATOM 805 C CA . PRO A 1 99 ? -4.480 -3.675 -27.666 1.00 56.88 99 PRO A CA 1
ATOM 806 C C . PRO A 1 99 ? -3.065 -3.941 -28.167 1.00 56.88 99 PRO A C 1
ATOM 808 O O . PRO A 1 99 ? -2.310 -2.995 -28.394 1.00 56.88 99 PRO A O 1
ATOM 811 N N . SER A 1 100 ? -2.674 -5.215 -28.252 1.00 60.28 100 SER A N 1
ATOM 812 C CA . SER A 1 100 ? -1.377 -5.579 -28.812 1.00 60.28 100 SER A CA 1
ATOM 813 C C . SER A 1 100 ? -1.312 -4.944 -30.193 1.00 60.28 100 SER A C 1
ATOM 815 O O . SER A 1 100 ? -2.059 -5.356 -31.085 1.00 60.28 100 SER A O 1
ATOM 817 N N . VAL A 1 101 ? -0.488 -3.908 -30.355 1.00 66.31 101 VAL A N 1
ATOM 818 C CA . VAL A 1 101 ? -0.199 -3.358 -31.673 1.00 66.31 101 VAL A CA 1
ATOM 819 C C . VAL A 1 101 ? 0.457 -4.511 -32.409 1.00 66.31 101 VAL A C 1
ATOM 821 O O . VAL A 1 101 ? 1.576 -4.905 -32.089 1.00 66.31 101 VAL A O 1
ATOM 824 N N . ARG A 1 102 ? -0.305 -5.154 -33.296 1.00 58.88 102 ARG A N 1
ATOM 825 C CA . ARG A 1 102 ? 0.203 -6.200 -34.171 1.00 58.88 102 ARG A CA 1
ATOM 826 C C . ARG A 1 102 ? 1.173 -5.478 -35.093 1.00 58.88 102 ARG A C 1
ATOM 828 O O . ARG A 1 102 ? 0.726 -4.865 -36.059 1.00 58.88 102 ARG A O 1
ATOM 835 N N . SER A 1 103 ? 2.454 -5.456 -34.723 1.00 57.38 103 SER A N 1
ATOM 836 C CA . SER A 1 103 ? 3.526 -5.020 -35.612 1.00 57.38 103 SER A CA 1
ATOM 837 C C . SER A 1 103 ? 3.354 -5.826 -36.891 1.00 57.38 103 SER A C 1
ATOM 839 O O . SER A 1 103 ? 3.387 -7.058 -36.853 1.00 57.38 103 SER A O 1
ATOM 841 N N . ARG A 1 104 ? 2.970 -5.118 -37.948 1.00 56.56 104 ARG A N 1
ATOM 842 C CA . ARG A 1 104 ? 2.664 -5.682 -39.252 1.00 56.56 104 ARG A CA 1
ATOM 843 C C . ARG A 1 104 ? 3.948 -5.775 -40.058 1.00 56.56 104 ARG A C 1
ATOM 845 O O . ARG A 1 104 ? 4.788 -4.864 -39.885 1.00 56.56 104 ARG A O 1
#

Secondary structure (DSSP, 8-state):
--------BHHHHHHHHHHHS-HHHHHHHHHHHTSHHHHHHHHSBGGG--HHHHHHHHHHS-HHHHHHHHHHHHHHHHTTSSSS-SS-GGGSPP-PPPP-----

pLDDT: mean 82.93, std 12.79, range [37.16, 92.75]

Sequence (104 aa):
MKNTINTVTWDRLISTFYTSGGPTTRERTFREFKQKRWRLIKQRPLHQTDSTDLLELLNLGGTQTNIYLAALQSLAVDTGILPHPILPKRLFPKRTKIPSVRSR

Radius of gyration: 15.18 Å; chains: 1; bounding box: 29×24×64 Å

Foldseek 3Di:
DDPPPPQDALLNLLVVVLVPDDPVVNVLSVVVCPDPLNPVRRPHRPVPDAPVSLLVSLVVDDPSSLVVVVVSQVSCCVVVVDVDRRHDPVSRDDPDDPPPPPPD